Protein AF-A0A2R6S1W1-F1 (afdb_monomer)

Foldseek 3Di:
DVDVQVLFQVLVVQVVQQPDDDPDDQDDCLLVLQVVLLVVLVPDADPPPVLRVLSVVDDSVVLVVVSVVLVVLLVLLVDGRGRGPLDPDPVPDDDDGDGDDPVSSLSCVLNVLSVVLSCLSRVLSNCVPPPPDPDPSSVVNVVSVVVSVVSVVVSSVSSVVVSVVVVVD

Nearest PDB structures (foldseek):
  8bi5-assembly1_A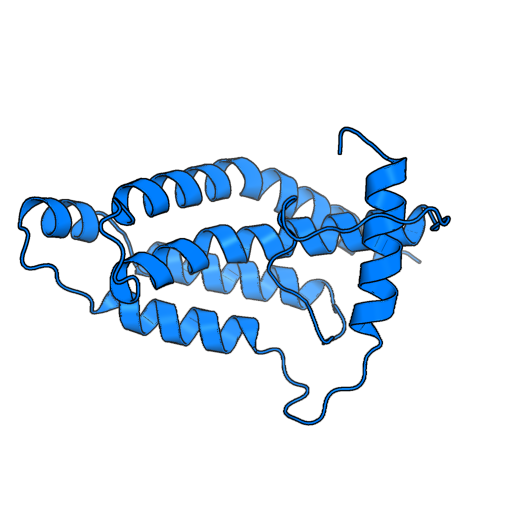  TM=8.064E-01  e=6.809E-06  Homo sapiens
  3f2r-assembly1_B  TM=7.967E-01  e=1.871E-05  Homo sapiens
  7nb2-assembly1_AAA  TM=7.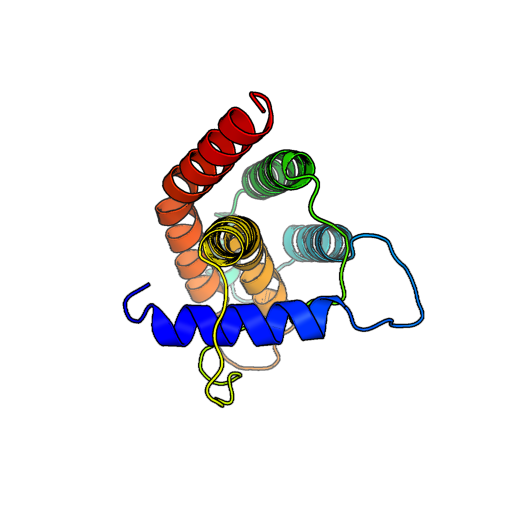828E-01  e=7.864E-05  Homo sapiens
  5eqe-assembly1_A  TM=7.713E-01  e=7.457E-05  Homo sapiens

Solvent-accessible surface area (backbone atoms only — not comparable to full-atom values): 10171 Å² total; per-residue (Å²): 128,100,48,67,70,60,53,31,29,54,50,49,55,48,54,58,47,38,67,51,88,71,91,74,83,78,65,75,56,66,67,58,51,46,51,54,41,48,57,56,45,75,70,62,82,55,94,48,66,69,61,33,57,59,54,69,70,58,57,58,68,58,54,48,52,52,52,51,55,50,51,54,57,55,59,72,65,68,68,79,76,56,53,71,87,94,63,88,48,80,90,72,65,84,90,73,95,64,92,61,60,71,68,61,51,52,52,51,51,48,52,51,55,49,54,46,44,54,48,32,62,42,53,32,51,44,44,62,73,71,56,90,64,96,63,69,35,65,63,49,29,52,56,30,46,52,50,33,62,72,44,43,64,61,40,52,52,51,46,52,56,51,55,58,59,64,73,75,111

Secondary structure (DSSP, 8-state):
---HHHHHHHHHHHHHHHT---SS--S--HHHHHHHHHHHHHT---SSHHHHHHHHTS-HHHHHHHHHHHHHHHHTTTPPP----S---GGG---------HHHHHHHHHHHHHHHHHHHHHHHHHHHHH--S-S-HHHHHHHHHHHHHHHHHHHHHHHHHHHHHHT--

Mean predicted aligned error: 8.53 Å

Sequence (169 aa):
MSKPKLAAEITKQLRRFHQVEIPGSKGPQLWKDILKFFQTASTLMFDDSEKQTKYETISFDEVYAEVVELKELTGRLNAPVVFAHNDLLSGNQMHNEEEVSDKDLVALYIETNTYMLASHLYWALIQAKMSLIDYEYLGYFFLRSDEYKKQKEKCFSLAQSYLSRSHTG

pLDDT: mean 82.57, std 10.93, range [38.69, 94.62]

Organism: Actinidia chinensis var. chinensis (NCBI:txid1590841)

Structure (mmCIF, N/CA/C/O backbone):
data_AF-A0A2R6S1W1-F1
#
_entry.id   AF-A0A2R6S1W1-F1
#
loop_
_atom_site.group_PDB
_atom_site.id
_atom_site.type_symbol
_atom_site.label_atom_id
_atom_site.label_alt_id
_atom_site.label_comp_id
_atom_site.label_asym_id
_atom_site.label_entity_id
_atom_site.label_seq_id
_atom_site.pdbx_PDB_ins_code
_atom_site.Cartn_x
_atom_site.Cartn_y
_atom_site.Cartn_z
_atom_site.occupancy
_atom_site.B_iso_or_equiv
_atom_site.auth_seq_id
_atom_site.auth_comp_id
_atom_site.auth_asym_id
_atom_site.auth_atom_id
_atom_site.pdbx_PDB_model_num
ATOM 1 N N . MET A 1 1 ? 14.592 9.975 -2.884 1.00 50.50 1 MET A N 1
ATOM 2 C CA . MET A 1 1 ? 15.575 8.975 -2.412 1.00 50.50 1 MET A CA 1
ATOM 3 C C . MET A 1 1 ? 16.885 9.691 -2.136 1.00 50.50 1 MET A C 1
ATOM 5 O O . MET A 1 1 ? 17.375 10.363 -3.029 1.00 50.50 1 MET A O 1
ATOM 9 N N . SER A 1 2 ? 17.419 9.622 -0.916 1.00 63.31 2 SER A N 1
ATOM 10 C CA . SER A 1 2 ? 18.614 10.385 -0.504 1.00 63.31 2 SER A CA 1
ATOM 11 C C . SER A 1 2 ? 19.943 9.791 -0.999 1.00 63.31 2 SER A C 1
ATOM 13 O O . SER A 1 2 ? 20.977 10.438 -0.866 1.00 63.31 2 SER A O 1
ATOM 15 N N . LYS A 1 3 ? 19.932 8.579 -1.581 1.00 75.44 3 LYS A N 1
ATOM 16 C CA . LYS A 1 3 ? 21.120 7.868 -2.090 1.00 75.44 3 LYS A CA 1
ATOM 17 C C . LYS A 1 3 ? 20.839 7.202 -3.454 1.00 75.44 3 LYS A C 1
ATOM 19 O O . LYS A 1 3 ? 20.412 6.050 -3.479 1.00 75.44 3 LYS A O 1
ATOM 24 N N . PRO A 1 4 ? 21.073 7.894 -4.585 1.00 77.38 4 PRO A N 1
ATOM 25 C CA . PRO A 1 4 ? 20.761 7.382 -5.926 1.00 77.38 4 PRO A CA 1
ATOM 26 C C . PRO A 1 4 ? 21.449 6.054 -6.277 1.00 77.38 4 PRO A C 1
ATOM 28 O O . PRO A 1 4 ? 20.806 5.166 -6.821 1.00 77.38 4 PRO A O 1
ATOM 31 N N . LYS A 1 5 ? 22.722 5.877 -5.892 1.00 77.12 5 LYS A N 1
ATOM 32 C CA . LYS A 1 5 ? 23.471 4.629 -6.133 1.00 77.12 5 LYS A CA 1
ATOM 33 C C . LYS A 1 5 ? 22.844 3.414 -5.443 1.00 77.12 5 LYS A C 1
ATOM 35 O O . LYS A 1 5 ? 22.706 2.364 -6.048 1.00 77.12 5 LYS A O 1
ATOM 40 N N . LEU A 1 6 ? 22.405 3.584 -4.196 1.00 77.56 6 LEU A N 1
ATOM 41 C CA . LEU A 1 6 ? 21.739 2.518 -3.449 1.00 77.56 6 LEU A CA 1
ATOM 42 C C . LEU A 1 6 ? 20.396 2.143 -4.094 1.00 77.56 6 LEU A C 1
ATOM 44 O O . LEU A 1 6 ? 20.057 0.970 -4.192 1.00 77.56 6 LEU A O 1
ATOM 48 N N . ALA A 1 7 ? 19.641 3.138 -4.565 1.00 79.31 7 ALA A N 1
ATOM 49 C CA . ALA A 1 7 ? 18.389 2.899 -5.275 1.00 79.31 7 ALA A CA 1
ATOM 50 C C . ALA A 1 7 ? 18.597 2.141 -6.596 1.00 79.31 7 ALA A C 1
ATOM 52 O O . ALA A 1 7 ? 17.794 1.266 -6.925 1.00 79.31 7 ALA A O 1
ATOM 53 N N . ALA A 1 8 ? 19.674 2.456 -7.326 1.00 80.12 8 ALA A N 1
ATOM 54 C CA . ALA A 1 8 ? 20.077 1.728 -8.525 1.00 80.12 8 ALA A CA 1
ATOM 55 C C . ALA A 1 8 ? 20.300 0.246 -8.220 1.00 80.12 8 ALA A C 1
ATOM 57 O O . ALA A 1 8 ? 19.674 -0.605 -8.847 1.00 80.12 8 ALA A O 1
ATOM 58 N N . GLU A 1 9 ? 21.078 -0.062 -7.187 1.00 79.06 9 GLU A N 1
ATOM 59 C CA . GLU A 1 9 ? 21.355 -1.450 -6.829 1.00 79.06 9 GLU A CA 1
ATOM 60 C C . GLU A 1 9 ? 20.092 -2.225 -6.427 1.00 79.06 9 GLU A C 1
ATOM 62 O O . GLU A 1 9 ? 19.826 -3.314 -6.940 1.00 79.06 9 GLU A O 1
ATOM 67 N N . ILE A 1 10 ? 19.255 -1.636 -5.564 1.00 81.56 10 ILE A N 1
ATOM 68 C CA . ILE A 1 10 ? 17.983 -2.245 -5.143 1.00 81.56 10 ILE A CA 1
ATOM 69 C C . ILE A 1 10 ? 17.109 -2.555 -6.364 1.00 81.56 10 ILE A C 1
ATOM 71 O O . ILE A 1 10 ? 16.546 -3.644 -6.474 1.00 81.56 10 ILE A O 1
ATOM 75 N N . THR A 1 11 ? 17.037 -1.619 -7.312 1.00 82.94 11 THR A N 1
ATOM 76 C CA . THR A 1 11 ? 16.283 -1.784 -8.562 1.00 82.94 11 THR A CA 1
ATOM 77 C C . THR A 1 11 ? 16.811 -2.958 -9.380 1.00 82.94 11 THR A C 1
ATOM 79 O O . THR A 1 11 ? 16.022 -3.726 -9.936 1.00 82.94 11 THR A O 1
ATOM 82 N N . LYS A 1 12 ? 18.136 -3.148 -9.424 1.00 81.44 12 LYS A N 1
ATOM 83 C CA . LYS A 1 12 ? 18.758 -4.260 -10.148 1.00 81.44 12 LYS A CA 1
ATOM 84 C C . LYS A 1 12 ? 18.364 -5.609 -9.570 1.00 81.44 12 LYS A C 1
ATOM 86 O O . LYS A 1 12 ? 17.941 -6.504 -10.307 1.00 81.44 12 LYS A O 1
ATOM 91 N N . GLN A 1 13 ? 18.508 -5.749 -8.256 1.00 84.12 13 GLN A N 1
ATOM 92 C CA . GLN A 1 13 ? 18.208 -7.001 -7.568 1.00 84.12 13 GLN A CA 1
ATOM 93 C C . GLN A 1 13 ? 16.716 -7.315 -7.643 1.00 84.12 13 GLN A C 1
ATOM 95 O O . GLN A 1 13 ? 16.347 -8.457 -7.909 1.00 84.12 13 GLN A O 1
ATOM 100 N N . LEU A 1 14 ? 15.854 -6.298 -7.539 1.00 86.88 14 LEU A N 1
ATOM 101 C CA . LEU A 1 14 ? 14.418 -6.475 -7.735 1.00 86.88 14 LEU A CA 1
ATOM 102 C C . LEU A 1 14 ? 14.068 -6.931 -9.141 1.00 86.88 14 LEU A C 1
ATOM 104 O O . LEU A 1 14 ? 13.274 -7.853 -9.292 1.00 86.88 14 LEU A O 1
ATOM 108 N N . ARG A 1 15 ? 14.701 -6.364 -10.173 1.00 85.69 15 ARG A N 1
ATOM 109 C CA . ARG A 1 15 ? 14.483 -6.815 -11.551 1.00 85.69 15 ARG A CA 1
ATOM 110 C C . ARG A 1 15 ? 14.831 -8.292 -11.726 1.00 85.69 15 ARG A C 1
ATOM 112 O O . ARG A 1 15 ? 14.066 -9.013 -12.359 1.00 85.69 15 ARG A O 1
ATOM 119 N N . ARG A 1 16 ? 15.953 -8.747 -11.158 1.00 85.69 16 ARG A N 1
ATOM 120 C CA . ARG A 1 16 ? 16.335 -10.171 -11.172 1.00 85.69 16 ARG A CA 1
ATOM 121 C C . ARG A 1 16 ? 15.323 -11.028 -10.413 1.00 85.69 16 ARG A C 1
ATOM 123 O O . ARG A 1 16 ? 14.911 -12.067 -10.913 1.00 85.69 16 ARG A O 1
ATOM 130 N N . PHE A 1 17 ? 14.890 -10.572 -9.241 1.00 88.44 17 PHE A N 1
ATOM 131 C CA . PHE A 1 17 ? 13.902 -11.270 -8.422 1.00 88.44 17 PHE A CA 1
ATOM 132 C C . PHE A 1 17 ? 12.550 -11.413 -9.141 1.00 88.44 17 PHE A C 1
ATOM 134 O O . PHE A 1 17 ? 11.977 -12.497 -9.176 1.00 88.44 17 PHE A O 1
ATOM 141 N N . HIS A 1 18 ? 12.086 -10.353 -9.804 1.00 89.88 18 HIS A N 1
ATOM 142 C CA . HIS A 1 18 ? 10.839 -10.335 -10.573 1.00 89.88 18 HIS A CA 1
ATOM 143 C C . HIS A 1 18 ? 10.843 -11.296 -11.775 1.00 89.88 18 HIS A C 1
ATOM 145 O O . HIS A 1 18 ? 9.776 -11.681 -12.250 1.00 89.88 18 HIS A O 1
ATOM 151 N N . GLN A 1 19 ? 12.022 -11.691 -12.268 1.00 88.38 19 GLN A N 1
ATOM 152 C CA . GLN A 1 19 ? 12.187 -12.646 -13.372 1.00 88.38 19 GLN A CA 1
ATOM 153 C C . GLN A 1 19 ? 12.179 -14.113 -12.916 1.00 88.38 19 GLN A C 1
ATOM 155 O O . GLN A 1 19 ? 12.215 -15.007 -13.760 1.00 88.38 19 GLN A O 1
ATOM 160 N N . VAL A 1 20 ? 12.143 -14.382 -11.607 1.00 90.12 20 VAL A N 1
ATOM 161 C CA . VAL A 1 20 ? 12.108 -15.751 -11.083 1.00 90.12 20 VAL A CA 1
ATOM 162 C C . VAL A 1 20 ? 10.772 -16.404 -11.425 1.00 90.12 20 VAL A C 1
ATOM 164 O O . VAL A 1 20 ? 9.701 -15.939 -11.029 1.00 90.12 20 VAL A O 1
ATOM 167 N N . GLU A 1 21 ? 10.830 -17.534 -12.127 1.00 86.19 21 GLU A N 1
ATOM 168 C CA . GLU A 1 21 ? 9.647 -18.343 -12.377 1.00 86.19 21 GLU A CA 1
ATOM 169 C C . GLU A 1 21 ? 9.301 -19.197 -11.160 1.00 86.19 21 GLU A C 1
ATOM 171 O O . GLU A 1 21 ? 10.017 -20.128 -10.797 1.00 86.19 21 GLU A O 1
ATOM 176 N N . ILE A 1 22 ? 8.154 -18.899 -10.555 1.00 83.25 22 ILE A N 1
ATOM 177 C CA . ILE A 1 22 ? 7.579 -19.717 -9.489 1.00 83.25 22 ILE A CA 1
ATOM 178 C C . ILE A 1 22 ? 6.381 -20.535 -9.999 1.00 83.25 22 ILE A C 1
ATOM 180 O O . ILE A 1 22 ? 5.574 -20.017 -10.791 1.00 83.25 22 ILE A O 1
ATOM 184 N N . PRO A 1 23 ? 6.234 -21.798 -9.558 1.00 84.94 23 PRO A N 1
ATOM 185 C CA . PRO A 1 23 ? 5.029 -22.580 -9.803 1.00 84.94 23 PRO A CA 1
ATOM 186 C C . PRO A 1 23 ? 3.850 -22.010 -8.999 1.00 84.94 23 PRO A C 1
ATOM 188 O O . PRO A 1 23 ? 4.016 -21.570 -7.864 1.00 84.94 23 PRO A O 1
ATOM 191 N N . GLY A 1 24 ? 2.647 -22.031 -9.579 1.00 79.81 24 GLY A N 1
ATOM 192 C CA . GLY A 1 24 ? 1.419 -21.570 -8.921 1.00 79.81 24 GLY A CA 1
ATOM 193 C C . GLY A 1 24 ? 0.617 -20.554 -9.736 1.00 79.81 24 GLY A C 1
ATOM 194 O O . GLY A 1 24 ? 0.822 -20.382 -10.938 1.00 79.81 24 GLY A O 1
ATOM 195 N N . SER A 1 25 ? -0.335 -19.895 -9.070 1.00 81.00 25 SER A N 1
ATOM 196 C CA . SER A 1 25 ? -1.210 -18.889 -9.686 1.00 81.00 25 SER A CA 1
ATOM 197 C C . SER A 1 25 ? -0.405 -17.700 -10.216 1.00 81.00 25 SER A C 1
ATOM 199 O O . SER A 1 25 ? 0.340 -17.074 -9.470 1.00 81.00 25 SER A O 1
ATOM 201 N N . LYS A 1 26 ? -0.636 -17.335 -11.482 1.00 82.38 26 LYS A N 1
ATOM 202 C CA . LYS A 1 26 ? -0.044 -16.152 -12.133 1.00 82.38 26 LYS A CA 1
ATOM 203 C C . LYS A 1 26 ? -0.917 -14.888 -12.032 1.00 82.38 26 LYS A C 1
ATOM 205 O O . LYS A 1 26 ? -0.615 -13.882 -12.659 1.00 82.38 26 LYS A O 1
ATOM 210 N N . GLY A 1 27 ? -2.019 -14.934 -11.279 1.00 85.88 27 GLY A N 1
ATOM 211 C CA . GLY A 1 27 ? -2.863 -13.760 -11.017 1.00 85.88 27 GLY A CA 1
ATOM 212 C C . GLY A 1 27 ? -2.352 -12.907 -9.845 1.00 85.88 27 GLY A C 1
ATOM 213 O O . GLY A 1 27 ? -1.718 -13.454 -8.940 1.00 85.88 27 GLY A O 1
ATOM 214 N N . PRO A 1 28 ? -2.664 -11.595 -9.802 1.00 88.19 28 PRO A N 1
ATOM 215 C CA . PRO A 1 28 ? -2.217 -10.709 -8.729 1.00 88.19 28 PRO A CA 1
ATOM 216 C C . PRO A 1 28 ? -2.888 -11.089 -7.402 1.00 88.19 28 PRO A C 1
ATOM 218 O O . PRO A 1 28 ? -4.104 -10.956 -7.240 1.00 88.19 28 PRO A O 1
ATOM 221 N N . GLN A 1 29 ? -2.090 -11.575 -6.451 1.00 90.50 29 GLN A N 1
ATOM 222 C CA . GLN A 1 29 ? -2.589 -12.062 -5.162 1.00 90.50 29 GLN A CA 1
ATOM 223 C C . GLN A 1 29 ? -2.895 -10.922 -4.175 1.00 90.50 29 GLN A C 1
ATOM 225 O O . GLN A 1 29 ? -3.837 -11.035 -3.395 1.00 90.50 29 GLN A O 1
ATOM 230 N N . LEU A 1 30 ? -2.188 -9.791 -4.293 1.00 90.94 30 LEU A N 1
ATOM 231 C CA . LEU A 1 30 ? -2.310 -8.624 -3.411 1.00 90.94 30 LEU A CA 1
ATOM 232 C C . LEU A 1 30 ? -3.767 -8.217 -3.146 1.00 90.94 30 LEU A C 1
ATOM 234 O O . LEU A 1 30 ? -4.189 -8.134 -2.000 1.00 90.94 30 LEU A O 1
ATOM 238 N N . TRP A 1 31 ? -4.568 -8.009 -4.194 1.00 92.50 31 TRP A N 1
ATOM 239 C CA . TRP A 1 31 ? -5.949 -7.536 -4.034 1.00 92.50 31 TRP A CA 1
ATOM 240 C C . TRP A 1 31 ? -6.876 -8.575 -3.407 1.00 92.50 31 TRP A C 1
ATOM 242 O O . TRP A 1 31 ? -7.819 -8.206 -2.713 1.00 92.50 31 TRP A O 1
ATOM 252 N N . LYS A 1 32 ? -6.620 -9.869 -3.632 1.00 91.25 32 LYS A N 1
ATOM 253 C CA . LYS A 1 32 ? -7.382 -10.941 -2.977 1.00 91.25 32 LYS A CA 1
ATOM 254 C C . LYS A 1 32 ? -7.109 -10.935 -1.477 1.00 91.25 32 LYS A C 1
ATOM 256 O O . LYS A 1 32 ? -8.045 -11.038 -0.689 1.00 91.25 32 LYS A O 1
ATOM 261 N N . ASP A 1 33 ? -5.844 -10.769 -1.106 1.00 90.00 33 ASP A N 1
ATOM 262 C CA . ASP A 1 33 ? -5.421 -10.725 0.289 1.00 90.00 33 ASP A CA 1
ATOM 263 C C . ASP A 1 33 ? -5.972 -9.475 0.980 1.00 90.00 33 ASP A C 1
ATOM 265 O O . ASP A 1 33 ? -6.621 -9.600 2.016 1.00 90.00 33 ASP A O 1
ATOM 269 N N . ILE A 1 34 ? -5.831 -8.291 0.370 1.00 90.62 34 ILE A N 1
ATOM 270 C CA . ILE A 1 34 ? -6.396 -7.034 0.894 1.00 90.62 34 ILE A CA 1
ATOM 271 C C . ILE A 1 34 ? -7.896 -7.177 1.162 1.00 90.62 34 ILE A C 1
ATOM 273 O O . ILE A 1 34 ? -8.345 -6.848 2.255 1.00 90.62 34 ILE A O 1
ATOM 277 N N . LEU A 1 35 ? -8.674 -7.704 0.210 1.00 91.25 35 LEU A N 1
ATOM 278 C CA . LEU A 1 35 ? -10.122 -7.867 0.383 1.00 91.25 35 LEU A CA 1
ATOM 279 C C . LEU A 1 35 ? -10.469 -8.874 1.485 1.00 91.25 35 LEU A C 1
ATOM 281 O O . LEU A 1 35 ? -11.369 -8.624 2.286 1.00 91.25 35 LEU A O 1
ATOM 285 N N . LYS A 1 36 ? -9.731 -9.987 1.56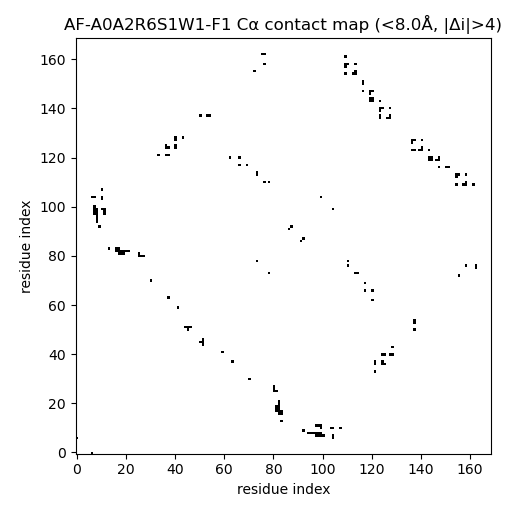7 1.00 90.06 36 LYS A N 1
ATOM 286 C CA . LYS A 1 36 ? -9.895 -10.974 2.642 1.00 90.06 36 LYS A CA 1
ATOM 287 C C . LYS A 1 36 ? -9.648 -10.346 4.016 1.00 90.06 36 LYS A C 1
ATOM 289 O O . LYS A 1 36 ? -10.398 -10.613 4.957 1.00 90.06 36 LYS A O 1
ATOM 294 N N . PHE A 1 37 ? -8.613 -9.515 4.135 1.00 86.88 37 PHE A N 1
ATOM 295 C CA . PHE A 1 37 ? -8.278 -8.827 5.379 1.00 86.88 37 PHE A CA 1
ATOM 296 C C . PHE A 1 37 ? -9.250 -7.703 5.711 1.00 86.88 37 PHE A C 1
ATOM 298 O O . PHE A 1 37 ? -9.641 -7.581 6.866 1.00 86.88 37 PHE A O 1
ATOM 305 N N . PHE A 1 38 ? -9.700 -6.949 4.712 1.00 90.00 38 PHE A N 1
ATOM 306 C CA . PHE A 1 38 ? -10.733 -5.934 4.875 1.00 90.00 38 PHE A CA 1
ATOM 307 C C . PHE A 1 38 ? -12.016 -6.534 5.460 1.00 90.00 38 PHE A C 1
ATOM 309 O O . PHE A 1 38 ? -12.475 -6.077 6.501 1.00 90.00 38 PHE A O 1
ATOM 316 N N . GLN A 1 39 ? -12.543 -7.609 4.858 1.00 89.25 39 GLN A N 1
ATOM 317 C CA . GLN A 1 39 ? -13.741 -8.300 5.361 1.00 89.25 39 GLN A CA 1
ATOM 318 C C . GLN A 1 39 ? -13.554 -8.728 6.814 1.00 89.25 39 GLN A C 1
ATOM 320 O O . GLN A 1 39 ? -14.383 -8.484 7.681 1.00 89.25 39 GLN A O 1
ATOM 325 N N . THR A 1 40 ? -12.396 -9.318 7.075 1.00 8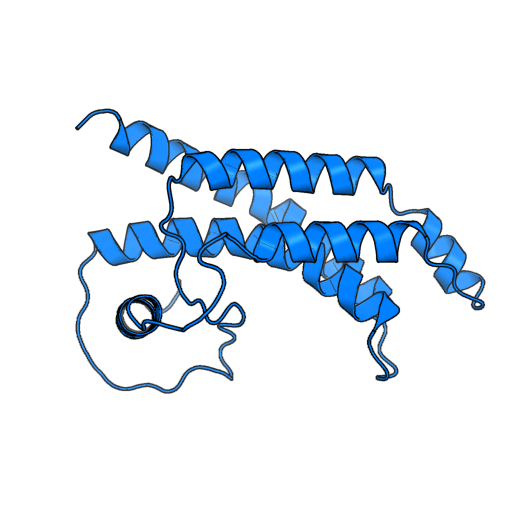7.75 40 THR A N 1
ATOM 326 C CA . THR A 1 40 ? -11.981 -9.781 8.389 1.00 87.75 40 THR A CA 1
ATOM 327 C C . THR A 1 40 ? -11.905 -8.659 9.436 1.00 87.75 40 THR A C 1
ATOM 329 O O . THR A 1 40 ? -12.257 -8.907 10.591 1.00 87.75 40 THR A O 1
ATOM 332 N N . ALA A 1 41 ? -11.422 -7.477 9.056 1.00 87.75 41 ALA A N 1
ATOM 333 C CA . ALA A 1 41 ? -11.306 -6.307 9.919 1.00 87.75 41 ALA A CA 1
ATOM 334 C C . ALA A 1 41 ? -12.674 -5.643 10.146 1.00 87.75 41 ALA A C 1
ATOM 336 O O . ALA A 1 41 ? -13.028 -5.347 11.279 1.00 87.75 41 ALA A O 1
ATOM 337 N N . SER A 1 42 ? -13.495 -5.517 9.100 1.00 89.38 42 SER A N 1
ATOM 338 C CA . SER A 1 42 ? -14.821 -4.883 9.179 1.00 89.38 42 SER A CA 1
ATOM 339 C C . SER A 1 42 ? -15.795 -5.567 10.145 1.00 89.38 42 SER A C 1
ATOM 341 O O . SER A 1 42 ? -16.765 -4.959 10.579 1.00 89.38 42 SER A O 1
ATOM 343 N N . THR A 1 43 ? -15.538 -6.828 10.498 1.00 89.00 43 THR A N 1
ATOM 344 C CA . THR A 1 43 ? -16.354 -7.609 11.438 1.00 89.00 43 THR A CA 1
ATOM 345 C C . THR A 1 43 ? -15.671 -7.826 12.791 1.00 89.00 43 THR A C 1
ATOM 347 O O . THR A 1 43 ? -16.097 -8.695 13.552 1.00 89.00 43 THR A O 1
ATOM 350 N N . LEU A 1 44 ? -14.545 -7.159 13.059 1.00 89.38 44 LEU A N 1
ATOM 351 C CA . LEU A 1 44 ? -13.770 -7.365 14.280 1.00 89.38 44 LEU A CA 1
ATOM 352 C C . LEU A 1 44 ? -14.409 -6.619 15.456 1.00 89.38 44 LEU A C 1
ATOM 354 O O . LEU A 1 44 ? -14.820 -5.471 15.317 1.00 89.38 44 LEU A O 1
ATOM 358 N N . MET A 1 45 ? -14.453 -7.276 16.615 1.00 87.38 45 MET A N 1
ATOM 359 C CA . MET A 1 45 ? -14.861 -6.671 17.881 1.00 87.38 45 MET A CA 1
ATOM 360 C C . MET A 1 45 ? -13.777 -6.905 18.929 1.00 87.38 45 MET A C 1
ATOM 362 O O . MET A 1 45 ? -13.150 -7.967 18.948 1.00 87.38 45 MET A O 1
ATOM 366 N N . PHE A 1 46 ? -13.573 -5.918 19.793 1.00 85.12 46 PHE A N 1
ATOM 367 C CA . PHE A 1 46 ? -12.634 -5.954 20.904 1.00 85.12 46 PHE A CA 1
ATOM 368 C C . PHE A 1 46 ? -13.394 -5.975 22.234 1.00 85.12 46 PHE A C 1
ATOM 370 O O . PHE A 1 46 ? -14.324 -5.200 22.433 1.00 85.12 46 PHE A O 1
ATOM 377 N N . ASP A 1 47 ? -12.954 -6.823 23.167 1.00 86.31 47 ASP A N 1
ATOM 378 C CA . ASP A 1 47 ? -13.503 -6.866 24.534 1.00 86.31 47 ASP A CA 1
ATOM 379 C C . ASP A 1 47 ? -13.117 -5.618 25.352 1.00 86.31 47 ASP A C 1
ATOM 381 O O . ASP A 1 47 ? -13.789 -5.232 26.308 1.00 86.31 47 ASP A O 1
ATOM 385 N N . ASP A 1 48 ? -12.014 -4.975 24.968 1.00 88.75 48 ASP A N 1
ATOM 386 C CA . ASP A 1 48 ? -11.544 -3.720 25.540 1.00 88.75 48 ASP A CA 1
ATOM 387 C C . ASP A 1 48 ? -12.403 -2.559 25.020 1.00 88.75 48 ASP A C 1
ATOM 389 O O . ASP A 1 48 ? -12.338 -2.195 23.844 1.00 88.75 48 ASP A O 1
ATOM 393 N N . SER A 1 49 ? -13.195 -1.966 25.916 1.00 88.31 49 SER A N 1
ATOM 394 C CA . SER A 1 49 ? -14.130 -0.885 25.588 1.00 88.31 49 SER A CA 1
ATOM 395 C C . SER A 1 49 ? -13.448 0.354 25.000 1.00 88.31 49 SER A C 1
ATOM 397 O O . SER A 1 49 ? -14.057 1.040 24.176 1.00 88.31 49 SER A O 1
ATOM 399 N N . GLU A 1 50 ? -12.214 0.670 25.404 1.00 86.25 50 GLU A N 1
ATOM 400 C CA . GLU A 1 50 ? -11.491 1.831 24.880 1.00 86.25 50 GLU A CA 1
ATOM 401 C C . GLU A 1 50 ? -11.005 1.552 23.453 1.00 86.25 50 GLU A C 1
ATOM 403 O O . GLU A 1 50 ? -11.181 2.384 22.556 1.00 86.25 50 GLU A O 1
ATOM 408 N N . LYS A 1 51 ? -10.449 0.357 23.214 1.00 82.62 51 LYS A N 1
ATOM 409 C CA . LYS A 1 51 ? -10.049 -0.086 21.869 1.00 82.62 51 LYS A CA 1
ATOM 410 C C . LYS A 1 51 ? -11.251 -0.197 20.939 1.00 82.62 51 LYS A C 1
ATOM 412 O O . LYS A 1 51 ? -11.156 0.266 19.807 1.00 82.62 51 LYS A O 1
ATOM 417 N N . GLN A 1 52 ? -12.369 -0.742 21.415 1.00 89.06 52 GLN A N 1
ATOM 418 C CA . GLN A 1 52 ? -13.603 -0.863 20.641 1.00 89.06 52 GLN A CA 1
ATOM 419 C C . GLN A 1 52 ? -14.133 0.513 20.226 1.00 89.06 52 GLN A C 1
ATOM 421 O O . GLN A 1 52 ? -14.362 0.742 19.042 1.00 89.06 52 GLN A O 1
ATOM 426 N N . THR A 1 53 ? -14.207 1.465 21.164 1.00 89.19 53 THR A N 1
ATOM 427 C CA . THR A 1 53 ? -14.645 2.842 20.868 1.00 89.19 53 THR A CA 1
ATOM 428 C C . THR A 1 53 ? -13.755 3.495 19.810 1.00 89.19 53 THR A C 1
ATOM 430 O O . THR A 1 53 ? -14.250 4.133 18.886 1.00 89.19 53 THR A O 1
ATOM 433 N N . LYS A 1 54 ? -12.428 3.320 19.904 1.00 87.12 54 LYS A N 1
ATOM 434 C CA . LYS A 1 54 ? -11.489 3.823 18.888 1.00 87.12 54 LYS A CA 1
ATOM 435 C C . LYS A 1 54 ? -11.675 3.117 17.542 1.00 87.12 54 LYS A C 1
ATOM 437 O O . LYS A 1 54 ? -11.593 3.773 16.508 1.00 87.12 54 LYS A O 1
ATOM 442 N N . TYR A 1 55 ? -11.930 1.812 17.535 1.00 88.44 55 TYR A N 1
ATOM 443 C CA . TYR A 1 55 ? -12.127 1.036 16.311 1.00 88.44 55 TYR A CA 1
ATOM 444 C C . TYR A 1 55 ? -13.398 1.441 15.559 1.00 88.44 55 TYR A C 1
ATOM 446 O O . TYR A 1 55 ? -13.378 1.561 14.339 1.00 88.44 55 TYR A O 1
ATOM 454 N N . GLU A 1 56 ? -14.472 1.748 16.287 1.00 89.19 56 GLU A N 1
ATOM 455 C CA . GLU A 1 56 ? -15.747 2.224 15.733 1.00 89.19 56 GLU A CA 1
ATOM 456 C C . GLU A 1 56 ? -15.648 3.601 15.062 1.00 89.19 56 GLU A C 1
ATOM 458 O O . GLU A 1 56 ? -16.515 3.963 14.270 1.00 89.19 56 GLU A O 1
ATOM 463 N N . THR A 1 57 ? -14.576 4.362 15.315 1.00 90.75 57 THR A N 1
ATOM 464 C CA . THR A 1 57 ? -14.313 5.614 14.581 1.00 90.75 57 THR A CA 1
ATOM 465 C C . THR A 1 57 ? -13.850 5.382 13.140 1.00 90.75 57 THR A C 1
ATOM 467 O O . THR A 1 57 ? -13.817 6.324 12.347 1.00 90.75 57 THR A O 1
ATOM 470 N N . ILE A 1 58 ? -13.474 4.149 12.784 1.00 89.38 58 ILE A N 1
ATOM 471 C CA . ILE A 1 58 ? -13.000 3.806 11.445 1.00 89.38 58 ILE A CA 1
ATOM 472 C C . ILE A 1 58 ? -14.202 3.621 10.515 1.00 89.38 58 ILE A C 1
ATOM 474 O O . ILE A 1 58 ? -14.994 2.692 10.664 1.00 89.38 58 ILE A O 1
ATOM 478 N N . SER A 1 59 ? -14.294 4.466 9.489 1.00 92.81 59 SER A N 1
ATOM 479 C CA . SER A 1 59 ? -15.256 4.287 8.401 1.00 92.81 59 SER A CA 1
ATOM 480 C C . SER A 1 59 ? -14.764 3.209 7.430 1.00 92.81 59 SER A C 1
ATOM 482 O O . SER A 1 59 ? -13.936 3.461 6.552 1.00 92.81 59 SER A O 1
ATOM 484 N N . PHE A 1 60 ? -15.260 1.979 7.583 1.00 91.06 60 PHE A N 1
ATOM 485 C CA . PHE A 1 60 ? -14.917 0.879 6.674 1.00 91.06 60 PHE A CA 1
ATOM 486 C C . PHE A 1 60 ? -15.402 1.119 5.240 1.00 91.06 60 PHE A C 1
ATOM 488 O O . PHE A 1 60 ? -14.744 0.664 4.306 1.00 91.06 60 PHE A O 1
ATOM 495 N N . ASP A 1 61 ? -16.482 1.878 5.052 1.00 93.25 61 ASP A N 1
ATOM 496 C CA . ASP A 1 61 ? -16.955 2.278 3.724 1.00 93.25 61 ASP A CA 1
ATOM 497 C C . ASP A 1 61 ? -15.942 3.198 3.023 1.00 93.25 61 ASP A C 1
ATOM 499 O O . ASP A 1 61 ? -15.626 2.991 1.849 1.00 93.25 61 ASP A O 1
ATOM 503 N N . GLU A 1 62 ? -15.359 4.160 3.749 1.00 92.38 62 GLU A N 1
ATOM 504 C CA . GLU A 1 62 ? -14.288 5.017 3.220 1.00 92.38 62 GLU A CA 1
ATOM 505 C C . GLU A 1 62 ? -13.030 4.205 2.901 1.00 92.38 62 GLU A C 1
ATOM 507 O O . GLU A 1 62 ? -12.467 4.335 1.815 1.00 92.38 62 GLU A O 1
ATOM 512 N N . VAL A 1 63 ? -12.610 3.313 3.805 1.00 90.62 63 VAL A N 1
ATOM 513 C CA . VAL A 1 63 ? -11.449 2.435 3.570 1.00 90.62 63 VAL A CA 1
ATOM 514 C C . VAL A 1 63 ? -11.667 1.558 2.334 1.00 90.62 63 VAL A C 1
ATOM 516 O O . VAL A 1 63 ? -10.743 1.366 1.542 1.00 90.62 63 VAL A O 1
ATOM 519 N N . TYR A 1 64 ? -12.879 1.037 2.136 1.00 93.38 64 TYR A N 1
ATOM 520 C CA . TYR A 1 64 ? -13.208 0.246 0.955 1.00 93.38 64 TYR A CA 1
ATOM 521 C C . TYR A 1 64 ? -13.140 1.076 -0.329 1.00 93.38 64 TYR A C 1
ATOM 523 O O . TYR A 1 64 ? -12.550 0.624 -1.313 1.00 93.38 64 TYR A O 1
ATOM 531 N N . ALA A 1 65 ? -13.691 2.293 -0.318 1.00 94.44 65 ALA A N 1
ATOM 532 C CA . ALA A 1 65 ? -13.623 3.207 -1.455 1.00 94.44 65 ALA A CA 1
ATOM 533 C C . ALA A 1 65 ? -12.167 3.520 -1.845 1.00 94.44 65 ALA A C 1
ATOM 535 O O . ALA A 1 65 ? -11.814 3.444 -3.022 1.00 94.44 65 ALA A O 1
ATOM 536 N N . GLU A 1 66 ? -11.300 3.764 -0.858 1.00 93.50 66 GLU A N 1
ATOM 537 C CA . GLU A 1 66 ? -9.861 3.984 -1.059 1.00 93.50 66 GLU A CA 1
ATOM 538 C C . GLU A 1 66 ? -9.161 2.754 -1.665 1.00 93.50 66 GLU A C 1
ATOM 540 O O . GLU A 1 66 ? -8.347 2.878 -2.583 1.00 93.50 66 GLU A O 1
ATOM 545 N N . VAL A 1 67 ? -9.502 1.542 -1.207 1.00 92.94 67 VAL A N 1
ATOM 546 C CA . VAL A 1 67 ? -8.972 0.291 -1.780 1.00 92.94 67 VAL A CA 1
ATOM 547 C C . VAL A 1 67 ? -9.398 0.118 -3.240 1.00 92.94 67 VAL A C 1
ATOM 549 O O . VAL A 1 67 ? -8.581 -0.303 -4.066 1.00 92.94 67 VAL A O 1
ATOM 552 N N . VAL A 1 68 ? -10.654 0.429 -3.573 1.00 94.62 68 VAL A N 1
ATOM 553 C CA . VAL A 1 68 ? -11.172 0.353 -4.948 1.00 94.62 68 VAL A CA 1
ATOM 554 C C . VAL A 1 68 ? -10.459 1.358 -5.848 1.00 94.62 68 VAL A C 1
ATOM 556 O O . VAL A 1 68 ? -9.925 0.959 -6.883 1.00 94.62 68 VAL A O 1
ATOM 559 N N . GLU A 1 69 ? -10.366 2.621 -5.428 1.00 94.12 69 GLU A N 1
ATOM 560 C CA . GLU A 1 69 ? -9.680 3.674 -6.185 1.00 94.12 69 GLU A CA 1
ATOM 561 C C . GLU A 1 69 ? -8.211 3.303 -6.446 1.00 94.12 69 GLU A C 1
ATOM 563 O O . GLU A 1 69 ? -7.712 3.410 -7.571 1.00 94.12 69 GLU A O 1
ATOM 568 N N . LEU A 1 70 ? -7.515 2.788 -5.427 1.00 93.19 70 LEU A N 1
ATOM 569 C CA . LEU A 1 70 ? -6.120 2.378 -5.563 1.00 93.19 70 LEU A CA 1
ATOM 570 C C . LEU A 1 70 ? -5.957 1.175 -6.503 1.00 93.19 70 LEU A C 1
ATOM 572 O O . LEU A 1 70 ? -5.008 1.121 -7.294 1.00 93.19 70 LEU A O 1
ATOM 576 N N . LYS A 1 71 ? -6.885 0.215 -6.456 1.00 93.88 71 LYS A N 1
ATOM 577 C CA . LYS A 1 71 ? -6.900 -0.931 -7.373 1.00 93.88 71 LYS A CA 1
ATOM 578 C C . LYS A 1 71 ? -7.112 -0.490 -8.821 1.00 93.88 71 LYS A C 1
ATOM 580 O O . LYS A 1 71 ? -6.442 -1.002 -9.716 1.00 93.88 71 LYS A O 1
ATOM 585 N N . GLU A 1 72 ? -8.008 0.460 -9.059 1.00 93.38 72 GLU A N 1
ATOM 586 C CA . GLU A 1 72 ? -8.249 1.014 -10.394 1.00 93.38 72 GLU A CA 1
ATOM 587 C C . GLU A 1 72 ? -7.036 1.791 -10.912 1.00 93.38 72 GLU A C 1
ATOM 589 O O . GLU A 1 72 ? -6.591 1.565 -12.040 1.00 93.38 72 GLU A O 1
ATOM 594 N N . LEU A 1 73 ? -6.445 2.658 -10.081 1.00 91.50 73 LEU A N 1
ATOM 595 C CA . LEU A 1 73 ? -5.255 3.424 -10.450 1.00 91.50 73 LEU A CA 1
ATOM 596 C C . LEU A 1 73 ? -4.077 2.508 -10.797 1.00 91.50 73 LEU A C 1
ATOM 598 O O . LEU A 1 73 ? -3.440 2.685 -11.834 1.00 91.50 73 LEU A O 1
ATOM 602 N N . THR A 1 74 ? -3.796 1.520 -9.948 1.00 90.69 74 THR A N 1
ATOM 603 C CA . THR A 1 74 ? -2.696 0.570 -10.176 1.00 90.69 74 THR A CA 1
ATOM 604 C C . THR A 1 74 ? -2.958 -0.337 -11.376 1.00 90.69 74 THR A C 1
ATOM 606 O O . THR A 1 74 ? -2.025 -0.641 -12.114 1.00 90.69 74 THR A O 1
ATOM 609 N N . GLY A 1 75 ? -4.215 -0.707 -11.646 1.00 90.12 75 GLY A N 1
ATOM 610 C CA . GLY A 1 75 ? -4.589 -1.458 -12.847 1.00 90.12 75 GLY A CA 1
ATOM 611 C C . GLY A 1 75 ? -4.219 -0.736 -14.147 1.00 90.12 75 GLY A C 1
ATOM 612 O O . GLY A 1 75 ? -3.824 -1.378 -15.116 1.00 90.12 75 GLY A O 1
ATOM 613 N N . ARG A 1 76 ? -4.251 0.603 -14.152 1.00 90.38 76 ARG A N 1
ATOM 614 C CA . ARG A 1 76 ? -3.869 1.423 -15.316 1.00 90.38 76 ARG A CA 1
ATOM 615 C C . ARG A 1 76 ? -2.367 1.437 -15.591 1.00 90.38 76 ARG A C 1
ATOM 617 O O . ARG A 1 76 ? -1.976 1.780 -16.702 1.00 90.38 76 ARG A O 1
ATOM 624 N N . LEU A 1 77 ? -1.531 1.071 -14.613 1.00 88.75 77 LEU A N 1
ATOM 625 C CA . LEU A 1 77 ? -0.079 0.967 -14.797 1.00 88.75 77 LEU A CA 1
ATOM 626 C C . LEU A 1 77 ? 0.310 -0.178 -15.738 1.00 88.75 77 LEU A C 1
ATOM 628 O O . LEU A 1 77 ? 1.438 -0.178 -16.224 1.00 88.75 77 LEU A O 1
ATOM 632 N N . ASN A 1 78 ? -0.600 -1.127 -16.010 1.00 84.88 78 ASN A N 1
ATOM 633 C CA . ASN A 1 78 ? -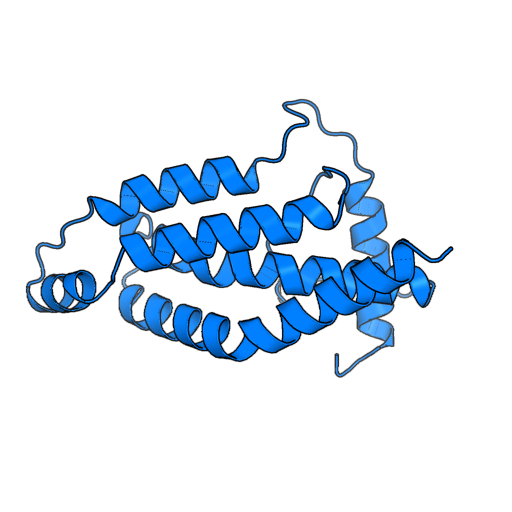0.322 -2.333 -16.796 1.00 84.88 78 ASN A CA 1
ATOM 634 C C . ASN A 1 78 ? 0.948 -3.059 -16.314 1.00 84.88 78 ASN A C 1
ATOM 636 O O . ASN A 1 78 ? 1.706 -3.615 -17.111 1.00 84.88 78 ASN A O 1
ATOM 640 N N . ALA A 1 79 ? 1.191 -3.021 -15.000 1.00 87.81 79 ALA A N 1
ATOM 641 C CA . ALA A 1 79 ? 2.355 -3.637 -14.390 1.00 87.81 79 ALA A CA 1
ATOM 642 C C . ALA A 1 79 ? 2.289 -5.166 -14.569 1.00 87.81 79 ALA A C 1
ATOM 644 O O . ALA A 1 79 ? 1.229 -5.765 -14.339 1.00 87.81 79 ALA A O 1
ATOM 645 N N . PRO A 1 80 ? 3.387 -5.818 -14.989 1.00 89.38 80 PRO A N 1
ATOM 646 C CA . PRO A 1 80 ? 3.414 -7.266 -15.113 1.00 89.38 80 PRO A CA 1
ATOM 647 C C . PRO A 1 80 ? 3.231 -7.911 -13.737 1.00 89.38 80 PRO A C 1
ATOM 649 O O . PRO A 1 80 ? 3.796 -7.466 -12.740 1.00 89.38 80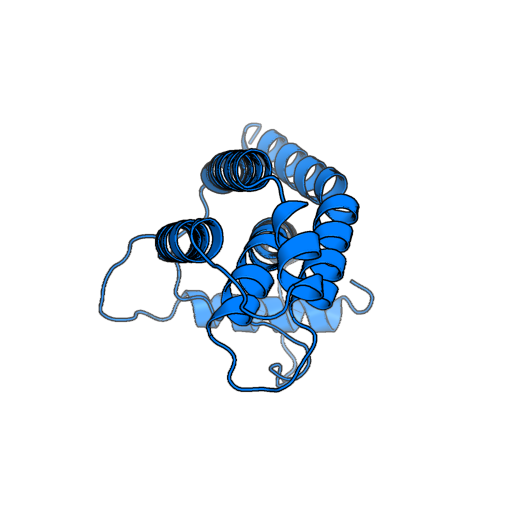 PRO A O 1
ATOM 652 N N . VAL A 1 81 ? 2.475 -9.008 -13.679 1.00 90.44 81 VAL A N 1
ATOM 653 C CA . VAL A 1 81 ? 2.408 -9.811 -12.455 1.00 90.44 81 VAL A CA 1
ATOM 654 C C . VAL A 1 81 ? 3.711 -10.592 -12.325 1.00 90.44 81 VAL A C 1
ATOM 656 O O . VAL A 1 81 ? 4.019 -11.442 -13.159 1.00 90.44 81 VAL A O 1
ATOM 659 N N . VAL A 1 82 ? 4.465 -10.298 -11.271 1.00 90.62 82 VAL A N 1
ATOM 660 C CA . VAL A 1 82 ? 5.790 -10.870 -11.002 1.00 90.62 82 VAL A CA 1
ATOM 661 C C . VAL A 1 82 ? 5.839 -11.492 -9.612 1.00 90.62 82 VAL A C 1
ATOM 663 O O . VAL A 1 82 ? 5.000 -11.204 -8.754 1.00 90.62 82 VAL A O 1
ATOM 666 N N . PHE A 1 83 ? 6.838 -12.340 -9.369 1.00 88.94 83 PHE A N 1
ATOM 667 C CA . PHE A 1 83 ? 7.161 -12.737 -8.004 1.00 88.94 83 PHE A CA 1
ATOM 668 C C . PHE A 1 83 ? 7.813 -11.551 -7.287 1.00 88.94 83 PHE A C 1
ATOM 670 O O . PHE A 1 83 ? 8.909 -11.135 -7.649 1.00 88.94 83 PHE A O 1
ATOM 677 N N . ALA A 1 84 ? 7.115 -10.977 -6.307 1.00 88.25 84 ALA A N 1
ATOM 678 C CA . ALA A 1 84 ? 7.535 -9.771 -5.597 1.00 88.25 84 ALA A CA 1
ATOM 679 C C . ALA A 1 84 ? 7.826 -10.064 -4.119 1.00 88.25 84 ALA A C 1
ATOM 681 O O . ALA A 1 84 ? 7.158 -10.890 -3.498 1.00 88.25 84 ALA A O 1
ATOM 682 N N . HIS A 1 85 ? 8.809 -9.363 -3.545 1.00 87.06 85 HIS A N 1
ATOM 683 C CA . HIS A 1 85 ? 9.177 -9.518 -2.131 1.00 87.06 85 HIS A CA 1
ATOM 684 C C . HIS A 1 85 ? 8.110 -8.941 -1.185 1.00 87.06 85 HIS A C 1
ATOM 686 O O . HIS A 1 85 ? 7.920 -9.446 -0.085 1.00 87.06 85 HIS A O 1
ATOM 692 N N . ASN A 1 86 ? 7.426 -7.867 -1.601 1.00 84.75 86 ASN A N 1
ATOM 693 C CA . ASN A 1 86 ? 6.369 -7.154 -0.860 1.00 84.75 86 ASN A CA 1
ATOM 694 C C . ASN A 1 86 ? 6.772 -6.528 0.495 1.00 84.75 86 ASN A C 1
ATOM 696 O O . ASN A 1 86 ? 5.933 -5.913 1.145 1.00 84.75 86 ASN A O 1
ATOM 700 N N . ASP A 1 87 ? 8.042 -6.633 0.899 1.00 83.56 87 ASP A N 1
ATOM 701 C CA . ASP A 1 87 ? 8.546 -6.141 2.195 1.00 83.56 87 ASP A CA 1
ATOM 702 C C . ASP A 1 87 ? 10.018 -5.677 2.130 1.00 83.56 87 ASP A C 1
ATOM 704 O O . ASP A 1 87 ? 10.917 -6.234 2.757 1.00 83.56 87 ASP A O 1
ATOM 708 N N . LEU A 1 88 ? 10.297 -4.664 1.307 1.00 80.31 88 LEU A N 1
ATOM 709 C CA . LEU A 1 88 ? 11.653 -4.140 1.058 1.00 80.31 88 LEU A CA 1
ATOM 710 C C . LEU A 1 88 ? 12.118 -3.120 2.107 1.00 80.31 88 LEU A C 1
ATOM 712 O O . LEU A 1 88 ? 12.616 -2.041 1.776 1.00 80.31 88 LEU A O 1
ATOM 716 N N . LEU A 1 89 ? 11.965 -3.457 3.384 1.00 76.81 89 LEU A N 1
ATOM 717 C CA . LEU A 1 89 ? 12.489 -2.652 4.486 1.00 76.81 89 LEU A CA 1
ATOM 718 C C . LEU A 1 89 ? 14.025 -2.651 4.475 1.00 76.81 89 LEU A C 1
ATOM 720 O O . LEU A 1 89 ? 14.656 -3.590 3.992 1.00 76.81 89 LEU A O 1
ATOM 724 N N . SER A 1 90 ? 14.648 -1.609 5.033 1.00 72.56 90 SER A N 1
ATOM 725 C CA . SER A 1 90 ? 16.115 -1.467 5.047 1.00 72.56 90 SER A CA 1
ATOM 726 C C . SER A 1 90 ? 16.835 -2.637 5.727 1.00 72.56 90 SER A C 1
ATOM 728 O O . SER A 1 90 ? 17.949 -2.966 5.337 1.00 72.56 90 SER A O 1
ATOM 730 N N . GLY A 1 91 ? 16.193 -3.291 6.701 1.00 70.81 91 GLY A N 1
ATOM 731 C CA . GLY A 1 91 ? 16.711 -4.496 7.359 1.00 70.81 91 GLY A CA 1
ATOM 732 C C . GLY A 1 91 ? 16.713 -5.756 6.482 1.00 70.81 91 GLY A C 1
ATOM 733 O O . GLY A 1 91 ? 17.400 -6.713 6.818 1.00 70.81 91 GLY A O 1
ATOM 734 N N . ASN A 1 92 ? 15.999 -5.743 5.352 1.00 77.12 92 ASN A N 1
ATOM 735 C CA . ASN A 1 92 ? 15.869 -6.872 4.425 1.00 77.12 92 ASN A CA 1
ATOM 736 C C . ASN A 1 92 ? 16.758 -6.717 3.172 1.00 77.12 92 ASN A C 1
ATOM 738 O O . ASN A 1 92 ? 16.605 -7.461 2.206 1.00 77.12 92 ASN A O 1
ATOM 742 N N . GLN A 1 93 ? 17.671 -5.739 3.147 1.00 63.94 93 GLN A N 1
ATOM 743 C CA . GLN A 1 93 ? 18.531 -5.449 1.995 1.00 63.94 93 GLN A CA 1
ATOM 744 C C . GLN A 1 93 ? 19.986 -5.840 2.285 1.00 63.94 93 GLN A C 1
ATOM 746 O O . GLN A 1 93 ? 20.580 -5.373 3.254 1.00 63.94 93 GLN A O 1
ATOM 751 N N . MET A 1 94 ? 20.584 -6.658 1.412 1.00 62.53 94 MET A N 1
ATOM 752 C CA . MET A 1 94 ? 22.021 -6.971 1.412 1.00 62.53 94 MET A CA 1
ATOM 753 C C . MET A 1 94 ? 22.669 -6.393 0.146 1.00 62.53 94 MET A C 1
ATOM 755 O O . MET A 1 94 ? 22.093 -6.494 -0.934 1.00 62.53 94 MET A O 1
ATOM 759 N N . HIS A 1 95 ? 23.832 -5.746 0.277 1.00 57.50 95 HIS A N 1
ATOM 760 C CA . HIS A 1 95 ? 24.405 -4.882 -0.766 1.00 57.50 95 HIS A CA 1
ATOM 761 C C . HIS A 1 95 ? 25.604 -5.517 -1.485 1.00 57.50 95 HIS A C 1
ATOM 763 O O . HIS A 1 95 ? 26.527 -5.982 -0.824 1.00 57.50 95 HIS A O 1
ATOM 769 N N . ASN A 1 96 ? 25.607 -5.439 -2.819 1.00 55.16 96 ASN A N 1
ATOM 770 C CA . ASN A 1 96 ? 26.747 -5.641 -3.728 1.00 55.16 96 ASN A CA 1
ATOM 771 C C . ASN A 1 96 ? 26.694 -4.538 -4.806 1.00 55.16 96 ASN A C 1
ATOM 773 O O . ASN A 1 96 ? 25.638 -3.963 -4.984 1.00 55.16 96 ASN A O 1
ATOM 777 N N . GLU A 1 97 ? 27.789 -4.185 -5.484 1.00 49.62 97 GLU A N 1
ATOM 778 C CA . GLU A 1 97 ? 27.834 -3.000 -6.371 1.00 49.62 97 GLU A CA 1
ATOM 779 C C . GLU A 1 97 ? 27.655 -3.340 -7.866 1.00 49.62 97 GLU A C 1
ATOM 781 O O . GLU A 1 97 ? 28.539 -3.960 -8.458 1.00 49.62 97 GLU A O 1
ATOM 786 N N . GLU A 1 98 ? 26.566 -2.894 -8.508 1.00 55.38 98 GLU A N 1
ATOM 787 C CA . GLU A 1 98 ? 26.348 -2.953 -9.963 1.00 55.38 98 GLU A CA 1
ATOM 788 C C . GLU A 1 98 ? 25.453 -1.786 -10.518 1.00 55.38 98 GLU A C 1
ATOM 790 O O . GLU A 1 98 ? 24.694 -1.148 -9.796 1.00 55.38 98 GLU A O 1
ATOM 795 N N . GLU A 1 99 ? 25.508 -1.477 -11.831 1.00 60.72 99 GLU A N 1
ATOM 796 C CA . GLU A 1 99 ? 24.792 -0.323 -12.452 1.00 60.72 99 GLU A CA 1
ATOM 797 C C . GLU A 1 99 ? 23.395 -0.643 -13.064 1.00 60.72 99 GLU A C 1
ATOM 799 O O . GLU A 1 99 ? 23.164 -1.753 -13.559 1.00 60.72 99 GLU A O 1
ATOM 804 N N . VAL A 1 100 ? 22.473 0.349 -13.075 1.00 68.38 100 VAL A N 1
ATOM 805 C CA . VAL A 1 100 ? 21.085 0.308 -13.625 1.00 68.38 100 VAL A CA 1
ATOM 806 C C . VAL A 1 100 ? 20.746 1.577 -14.422 1.00 68.38 100 VAL A C 1
ATOM 808 O O . VAL A 1 100 ? 21.246 2.651 -14.108 1.00 68.38 100 VAL A O 1
ATOM 811 N N . SER A 1 101 ? 19.870 1.466 -15.433 1.00 77.31 101 SER A N 1
ATOM 812 C CA . SER A 1 101 ? 19.426 2.598 -16.263 1.00 77.31 101 SER A CA 1
ATOM 813 C C . SER A 1 101 ? 18.436 3.545 -15.558 1.00 77.31 101 SER A C 1
ATOM 815 O O . SER A 1 101 ? 17.561 3.110 -14.807 1.00 77.31 101 SER A O 1
ATOM 817 N N . ASP A 1 102 ? 18.495 4.843 -15.878 1.00 76.38 102 ASP A N 1
ATOM 818 C CA . ASP A 1 102 ? 17.594 5.866 -15.314 1.00 76.38 102 ASP A CA 1
ATOM 819 C C . ASP A 1 102 ? 16.111 5.618 -15.629 1.00 76.38 102 ASP A C 1
ATOM 821 O O . ASP A 1 102 ? 15.231 5.908 -14.816 1.00 76.38 102 ASP A O 1
ATOM 825 N N . LYS A 1 103 ? 15.809 5.051 -16.803 1.00 77.75 103 LYS A N 1
ATOM 826 C CA . LYS A 1 103 ? 14.430 4.743 -17.208 1.00 77.75 103 LYS A CA 1
ATOM 827 C C . LYS A 1 103 ? 13.818 3.658 -16.320 1.00 77.75 103 LYS A C 1
ATOM 829 O O . LYS A 1 103 ? 12.676 3.807 -15.884 1.00 77.75 103 LYS A O 1
ATOM 834 N N . ASP A 1 104 ? 14.577 2.597 -16.046 1.00 75.19 104 ASP A N 1
ATOM 835 C CA . ASP A 1 104 ? 14.133 1.509 -15.171 1.00 75.19 104 ASP A CA 1
ATOM 836 C C . ASP A 1 104 ? 13.978 1.998 -13.725 1.00 75.19 104 ASP A C 1
ATOM 838 O O . ASP A 1 104 ? 13.021 1.628 -13.045 1.00 75.19 104 ASP A O 1
ATOM 842 N N . LEU A 1 105 ? 14.871 2.891 -13.280 1.00 78.19 105 LEU A N 1
ATOM 843 C CA . LEU A 1 105 ? 14.795 3.517 -11.960 1.00 78.19 105 LEU A CA 1
ATOM 844 C C . LEU A 1 105 ? 13.519 4.336 -11.774 1.00 78.19 105 LEU A C 1
ATOM 846 O O . LEU A 1 105 ? 12.854 4.212 -10.746 1.00 78.19 105 LEU A O 1
ATOM 850 N N . VAL A 1 106 ? 13.161 5.166 -12.758 1.00 83.69 106 VAL A N 1
ATOM 851 C CA . VAL A 1 106 ? 11.941 5.985 -12.698 1.00 83.69 106 VAL A CA 1
ATOM 852 C C . VAL A 1 106 ? 10.692 5.106 -12.700 1.00 83.69 106 VAL A C 1
ATOM 854 O O . VAL A 1 106 ? 9.800 5.336 -11.883 1.00 83.69 106 VAL A O 1
ATOM 857 N N . ALA A 1 107 ? 10.630 4.097 -13.574 1.00 82.38 107 ALA A N 1
ATOM 858 C CA . ALA A 1 107 ? 9.487 3.188 -13.644 1.00 82.38 107 ALA A CA 1
ATOM 859 C C . ALA A 1 107 ? 9.284 2.440 -12.316 1.00 82.38 107 ALA A C 1
ATOM 861 O O . ALA A 1 107 ? 8.202 2.518 -11.731 1.00 82.38 107 ALA A O 1
ATOM 862 N N . LEU A 1 108 ? 10.344 1.816 -11.785 1.00 82.94 108 LEU A N 1
ATOM 863 C CA . LEU A 1 108 ? 10.257 1.079 -10.525 1.00 82.94 108 LEU A CA 1
ATOM 864 C C . LEU A 1 108 ? 9.945 2.001 -9.343 1.00 82.94 108 LEU A C 1
ATOM 866 O O . LEU A 1 108 ? 9.177 1.624 -8.458 1.00 82.94 108 LEU A O 1
ATOM 870 N N . TYR A 1 109 ? 10.506 3.213 -9.315 1.00 85.25 109 TYR A N 1
ATOM 871 C CA . TYR A 1 109 ? 10.210 4.187 -8.267 1.00 85.25 109 TYR A CA 1
ATOM 872 C C . TYR A 1 109 ? 8.716 4.528 -8.231 1.00 85.25 109 TYR A C 1
ATOM 874 O O . TYR A 1 109 ? 8.115 4.510 -7.158 1.00 85.25 109 TYR A O 1
ATOM 882 N N . ILE A 1 110 ? 8.102 4.815 -9.381 1.00 87.50 110 ILE A N 1
ATOM 883 C CA . ILE A 1 110 ? 6.679 5.177 -9.449 1.00 87.50 110 ILE A CA 1
ATOM 884 C C . ILE A 1 110 ? 5.800 3.989 -9.066 1.00 87.50 110 ILE A C 1
ATOM 886 O O . ILE A 1 110 ? 4.899 4.138 -8.238 1.00 87.50 110 ILE A O 1
ATOM 890 N N . GLU A 1 111 ? 6.096 2.810 -9.609 1.00 87.06 111 GLU A N 1
ATOM 891 C CA . GLU A 1 111 ? 5.375 1.577 -9.299 1.00 87.06 111 GLU A CA 1
ATOM 892 C C . GLU A 1 111 ? 5.435 1.266 -7.797 1.00 87.06 111 GLU A C 1
ATOM 894 O O . GLU A 1 111 ? 4.402 1.159 -7.134 1.00 87.06 111 GLU A O 1
ATOM 899 N N . THR A 1 112 ? 6.641 1.234 -7.225 1.00 86.25 112 THR A N 1
ATOM 900 C CA . THR A 1 112 ? 6.857 0.889 -5.814 1.00 86.25 112 THR A CA 1
ATOM 901 C C . THR A 1 112 ? 6.192 1.893 -4.875 1.00 86.25 112 THR A C 1
ATOM 903 O O . THR A 1 112 ? 5.551 1.482 -3.912 1.00 86.25 112 THR A O 1
ATOM 906 N N . ASN A 1 113 ? 6.288 3.202 -5.143 1.00 87.94 113 ASN A N 1
ATOM 907 C CA . ASN A 1 113 ? 5.624 4.207 -4.299 1.00 87.94 113 ASN A CA 1
ATOM 908 C C . ASN A 1 113 ? 4.093 4.122 -4.404 1.00 87.94 113 ASN A C 1
ATOM 910 O O . ASN A 1 113 ? 3.402 4.355 -3.416 1.00 87.94 113 ASN A O 1
ATOM 914 N N . THR A 1 114 ? 3.554 3.739 -5.565 1.00 88.12 114 THR A N 1
ATOM 915 C CA . THR A 1 114 ? 2.103 3.561 -5.729 1.00 88.12 114 THR A CA 1
ATOM 916 C C . THR A 1 114 ? 1.614 2.322 -4.973 1.00 88.12 114 THR A C 1
ATOM 918 O O . THR A 1 114 ? 0.626 2.399 -4.247 1.00 88.12 114 THR A O 1
ATOM 921 N N . TYR A 1 115 ? 2.328 1.193 -5.051 1.00 89.00 115 TYR A N 1
ATOM 922 C CA . TYR A 1 115 ? 1.981 -0.017 -4.289 1.00 89.00 115 TYR A CA 1
ATOM 923 C C . TYR A 1 115 ? 2.282 0.090 -2.787 1.00 89.00 115 TYR A C 1
ATOM 925 O O . TYR A 1 115 ? 1.612 -0.550 -1.976 1.00 89.00 115 TYR A O 1
ATOM 933 N N . MET A 1 116 ? 3.229 0.934 -2.378 1.00 90.81 116 MET A N 1
ATOM 934 C CA . MET A 1 116 ? 3.465 1.250 -0.966 1.00 90.81 116 MET A CA 1
ATOM 935 C C . MET A 1 116 ? 2.209 1.835 -0.303 1.00 90.81 116 MET A C 1
ATOM 937 O O . MET A 1 116 ? 1.931 1.506 0.850 1.00 90.81 116 MET A O 1
ATOM 941 N N . LEU A 1 117 ? 1.404 2.629 -1.021 1.00 90.00 117 LEU A N 1
ATOM 942 C CA . LEU A 1 117 ? 0.123 3.120 -0.502 1.00 90.00 117 LEU A CA 1
ATOM 943 C C . LEU A 1 117 ? -0.820 1.973 -0.105 1.00 90.00 117 LEU A C 1
ATOM 945 O O . LEU A 1 117 ? -1.441 2.034 0.955 1.00 90.00 117 LEU A O 1
ATOM 949 N N . ALA A 1 118 ? -0.867 0.891 -0.893 1.00 86.25 118 ALA A N 1
ATOM 950 C CA . ALA A 1 118 ? -1.653 -0.293 -0.543 1.00 86.25 118 ALA A CA 1
ATOM 951 C C . ALA A 1 118 ? -1.137 -0.912 0.760 1.00 86.25 118 ALA A C 1
ATOM 953 O O . ALA A 1 118 ? -1.937 -1.255 1.629 1.00 86.25 118 ALA A O 1
ATOM 954 N N . SER A 1 119 ? 0.189 -0.997 0.926 1.00 85.62 119 SER A N 1
ATOM 955 C CA . SER A 1 119 ? 0.817 -1.472 2.167 1.00 85.62 119 SER A CA 1
ATOM 956 C C . SER A 1 119 ? 0.397 -0.650 3.387 1.00 85.62 119 SER A C 1
ATOM 958 O O . SER A 1 119 ? 0.060 -1.229 4.418 1.00 85.62 119 SER A O 1
ATOM 960 N N . HIS A 1 120 ? 0.341 0.681 3.281 1.00 85.81 120 HIS A N 1
ATOM 961 C CA . HIS A 1 120 ? -0.132 1.522 4.385 1.00 85.81 120 HIS A CA 1
ATOM 962 C C . HIS A 1 120 ? -1.576 1.214 4.798 1.00 85.81 120 HIS A C 1
ATOM 964 O O . HIS A 1 120 ? -1.846 1.148 5.995 1.00 85.81 120 HIS A O 1
ATOM 970 N N . LEU A 1 121 ? -2.472 0.979 3.835 1.00 78.50 121 LEU A N 1
ATOM 971 C CA . LEU A 1 121 ? -3.875 0.669 4.120 1.00 78.50 121 LEU A CA 1
ATOM 972 C C . LEU A 1 121 ? -4.057 -0.734 4.709 1.00 78.50 121 LEU A C 1
ATOM 974 O O . LEU A 1 121 ? -4.775 -0.907 5.691 1.00 78.50 121 LEU A O 1
ATOM 978 N N . TYR A 1 122 ? -3.417 -1.751 4.126 1.00 77.38 122 TYR A N 1
ATOM 979 C CA . TYR A 1 122 ? -3.716 -3.136 4.495 1.00 77.38 122 TYR A CA 1
ATOM 980 C C . TYR A 1 122 ? -2.921 -3.621 5.713 1.00 77.38 122 TYR A C 1
ATOM 982 O O . TYR A 1 122 ? -3.448 -4.384 6.522 1.00 77.38 122 TYR A O 1
ATOM 990 N N . TRP A 1 123 ? -1.648 -3.232 5.851 1.00 72.69 123 TRP A N 1
ATOM 991 C CA . TRP A 1 123 ? -0.725 -3.922 6.764 1.00 72.69 123 TRP A CA 1
ATOM 992 C C . TRP A 1 123 ? -1.137 -3.755 8.227 1.00 72.69 123 TRP A C 1
ATOM 994 O O . TRP A 1 123 ? -1.074 -4.698 9.014 1.00 72.69 123 TRP A O 1
ATOM 1004 N N . ALA A 1 124 ? -1.631 -2.572 8.585 1.00 67.38 124 ALA A N 1
ATOM 1005 C CA . ALA A 1 124 ? -2.093 -2.320 9.939 1.00 67.38 124 ALA A CA 1
ATOM 1006 C C . ALA A 1 124 ? -3.454 -2.978 10.248 1.00 67.38 124 ALA A C 1
ATOM 1008 O O . ALA A 1 124 ? -3.642 -3.460 11.364 1.00 67.38 124 ALA A O 1
ATOM 1009 N N . LEU A 1 125 ? -4.350 -3.111 9.258 1.00 67.06 125 LEU A N 1
ATOM 1010 C CA . LEU A 1 125 ? -5.605 -3.864 9.412 1.00 67.06 125 LEU A CA 1
ATOM 1011 C C . LEU A 1 125 ? -5.354 -5.352 9.699 1.00 67.06 125 LEU A C 1
ATOM 1013 O O . LEU A 1 125 ? -6.060 -5.949 10.510 1.00 67.06 125 LEU A O 1
ATOM 1017 N N . ILE A 1 126 ? -4.331 -5.953 9.079 1.00 69.56 126 ILE A N 1
ATOM 1018 C CA . ILE A 1 126 ? -3.947 -7.351 9.344 1.00 69.56 126 ILE A CA 1
ATOM 1019 C C . ILE A 1 126 ? -3.495 -7.532 10.788 1.00 69.56 126 ILE A C 1
ATOM 1021 O O . ILE A 1 126 ? -3.937 -8.454 11.479 1.00 69.56 126 ILE A O 1
ATOM 1025 N N . GLN A 1 127 ? -2.564 -6.687 11.228 1.00 67.12 127 GLN A N 1
ATOM 1026 C CA . GLN A 1 127 ? -1.898 -6.876 12.512 1.00 67.12 127 GLN A CA 1
ATOM 1027 C C . GLN A 1 127 ? -2.838 -6.656 13.693 1.00 67.12 127 GLN A C 1
ATOM 1029 O O . GLN A 1 127 ? -2.720 -7.374 14.681 1.00 67.12 127 GLN A O 1
ATOM 1034 N N . ALA A 1 128 ? -3.816 -5.753 13.554 1.00 63.72 128 ALA A N 1
ATOM 1035 C CA . ALA A 1 128 ? -4.849 -5.528 14.563 1.00 63.72 128 ALA A CA 1
ATOM 1036 C C . ALA A 1 128 ? -5.634 -6.803 14.933 1.00 63.72 128 ALA A C 1
ATOM 1038 O O . ALA A 1 128 ? -6.169 -6.877 16.035 1.00 63.72 128 ALA A O 1
ATOM 1039 N N . LYS A 1 129 ? -5.684 -7.810 14.046 1.00 61.47 129 LYS A N 1
ATOM 1040 C CA . LYS A 1 129 ? -6.351 -9.094 14.314 1.00 61.47 129 LYS A CA 1
ATOM 1041 C C . LYS A 1 129 ? -5.403 -10.264 14.559 1.00 61.47 129 LYS A C 1
ATOM 1043 O O . LYS A 1 129 ? -5.721 -11.151 15.343 1.00 61.47 129 LYS A O 1
ATOM 1048 N N . MET A 1 130 ? -4.301 -10.336 13.817 1.00 65.00 130 MET A N 1
ATOM 1049 C CA . MET A 1 130 ? -3.492 -11.560 13.739 1.00 65.00 130 MET A CA 1
ATOM 1050 C C . MET A 1 130 ? -2.310 -11.578 14.703 1.00 65.00 130 MET A C 1
ATOM 1052 O O . MET A 1 130 ? -1.734 -12.644 14.927 1.00 65.00 130 MET A O 1
ATOM 1056 N N . SER A 1 131 ? -1.895 -10.421 15.220 1.00 64.88 131 SER A N 1
ATOM 1057 C CA . SER A 1 131 ? -0.666 -10.368 15.995 1.00 64.88 131 SER A CA 1
ATOM 1058 C C . SER A 1 131 ? -0.877 -10.848 17.424 1.00 64.88 131 SER A C 1
ATOM 1060 O O . SER A 1 131 ? -1.754 -10.371 18.136 1.00 64.88 131 SER A O 1
ATOM 1062 N N . LEU A 1 132 ? -0.023 -11.778 17.847 1.00 54.41 132 LEU A N 1
ATOM 1063 C CA . LEU A 1 132 ? 0.066 -12.265 19.227 1.00 54.41 132 LEU A CA 1
ATOM 1064 C C . LEU A 1 132 ? 0.957 -11.369 20.103 1.00 54.41 132 LEU A C 1
ATOM 1066 O O . LEU A 1 132 ? 1.157 -11.654 21.281 1.00 54.41 132 LEU A O 1
ATOM 1070 N N . ILE A 1 133 ? 1.550 -10.332 19.510 1.00 68.75 133 ILE A N 1
ATOM 1071 C CA . ILE A 1 133 ? 2.452 -9.406 20.188 1.00 68.75 133 ILE A CA 1
ATOM 1072 C C . ILE A 1 133 ? 1.605 -8.350 20.903 1.00 68.75 133 ILE A C 1
ATOM 1074 O O . ILE A 1 133 ? 0.716 -7.755 20.298 1.00 68.75 133 ILE A O 1
ATOM 1078 N N . ASP A 1 134 ? 1.908 -8.087 22.174 1.00 65.69 134 ASP A N 1
ATOM 1079 C CA . ASP A 1 134 ? 1.297 -6.991 22.929 1.00 65.69 134 ASP A CA 1
ATOM 1080 C C . ASP A 1 134 ? 1.876 -5.646 22.461 1.00 65.69 134 ASP A C 1
ATOM 1082 O O . ASP A 1 134 ? 2.891 -5.154 22.956 1.00 65.69 134 ASP A O 1
ATOM 1086 N N . TYR A 1 135 ? 1.279 -5.107 21.402 1.00 72.19 135 TYR A N 1
ATOM 1087 C CA . TYR A 1 135 ? 1.654 -3.845 20.777 1.00 72.19 135 TYR A CA 1
ATOM 1088 C C . TYR A 1 135 ? 0.394 -3.068 20.385 1.00 72.19 135 TYR A C 1
ATOM 1090 O O . TYR A 1 135 ? -0.643 -3.650 20.059 1.00 72.19 135 TYR A O 1
ATOM 1098 N N . GLU A 1 136 ? 0.465 -1.734 20.398 1.00 75.12 136 GLU A N 1
ATOM 1099 C CA . GLU A 1 136 ? -0.687 -0.872 20.117 1.00 75.12 136 GLU A CA 1
ATOM 1100 C C . GLU A 1 136 ? -0.962 -0.751 18.604 1.00 75.12 136 GLU A C 1
ATOM 1102 O O . GLU A 1 136 ? -0.776 0.289 17.971 1.00 75.12 136 GLU A O 1
ATOM 1107 N N . TYR A 1 137 ? -1.409 -1.850 17.992 1.00 75.31 137 TYR A N 1
ATOM 1108 C CA . TYR A 1 137 ? -1.649 -1.932 16.548 1.00 75.31 137 TYR A CA 1
ATOM 1109 C C . TYR A 1 137 ? -2.716 -0.967 16.033 1.00 75.31 137 TYR A C 1
ATOM 1111 O O . TYR A 1 137 ? -2.674 -0.588 14.864 1.00 75.31 137 TYR A O 1
ATOM 1119 N N . LEU A 1 138 ? -3.641 -0.543 16.895 1.00 75.00 138 LEU A N 1
ATOM 1120 C CA . LEU A 1 138 ? -4.662 0.437 16.544 1.00 75.00 138 LEU A CA 1
ATOM 1121 C C . LEU A 1 138 ? -4.066 1.844 16.389 1.00 75.00 138 LEU A C 1
ATOM 1123 O O . LEU A 1 138 ? -4.264 2.477 15.354 1.00 75.00 138 LEU A O 1
ATOM 1127 N N . GLY A 1 139 ? -3.249 2.301 17.342 1.00 79.62 139 GLY A N 1
ATOM 1128 C CA . GLY A 1 139 ? -2.451 3.519 17.180 1.00 79.62 139 GLY A CA 1
ATOM 1129 C C . GLY A 1 139 ? -1.530 3.443 15.960 1.00 79.62 139 GLY A C 1
ATOM 1130 O O . GLY A 1 139 ? -1.449 4.385 15.170 1.00 79.62 139 GLY A O 1
ATOM 1131 N N . TYR A 1 140 ? -0.909 2.285 15.723 1.00 81.06 140 TYR A N 1
ATOM 1132 C CA . TYR A 1 140 ? -0.093 2.062 14.527 1.00 81.06 140 TYR A CA 1
ATOM 1133 C C . TYR A 1 140 ? -0.897 2.124 13.217 1.00 81.06 140 TYR A C 1
ATOM 1135 O O . TYR A 1 140 ? -0.393 2.639 12.216 1.00 81.06 140 TYR A O 1
ATOM 1143 N N . PHE A 1 141 ? -2.152 1.662 13.211 1.00 83.50 141 PHE A N 1
ATOM 1144 C CA . PHE A 1 141 ? -3.071 1.827 12.082 1.00 83.50 141 PHE A CA 1
ATOM 1145 C C . PHE A 1 141 ? -3.342 3.295 11.777 1.00 83.50 141 PHE A C 1
ATOM 1147 O O . PHE A 1 141 ? -3.248 3.689 10.612 1.00 83.50 141 PHE A O 1
ATOM 1154 N N . PHE A 1 142 ? -3.610 4.118 12.791 1.00 83.81 142 PHE A N 1
ATOM 1155 C CA . PHE A 1 142 ? -3.804 5.552 12.579 1.00 83.81 142 PHE A CA 1
ATOM 1156 C C . PHE A 1 142 ? -2.536 6.219 12.041 1.00 83.81 142 PHE A C 1
ATOM 1158 O O . PHE A 1 142 ? -2.609 6.934 11.047 1.00 83.81 142 PHE A O 1
ATOM 1165 N N . LEU A 1 143 ? -1.357 5.888 12.583 1.00 86.50 143 LEU A N 1
ATOM 1166 C CA . LEU A 1 143 ? -0.078 6.386 12.057 1.00 86.50 143 LEU A CA 1
ATOM 1167 C C . LEU A 1 143 ? 0.131 6.018 10.580 1.00 86.50 143 LEU A C 1
ATOM 1169 O O . LEU 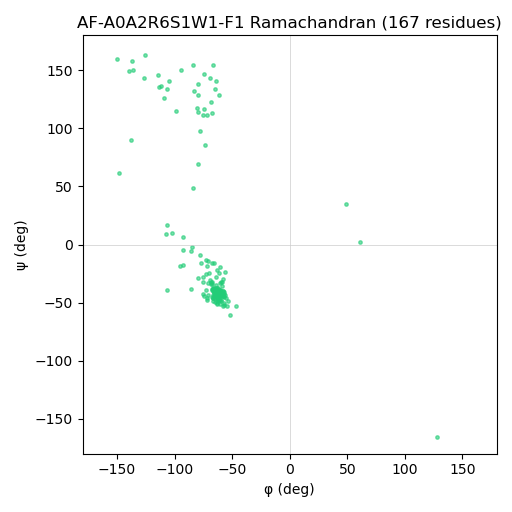A 1 143 ? 0.551 6.851 9.775 1.00 86.50 143 LEU A O 1
ATOM 1173 N N . ARG A 1 144 ? -0.172 4.771 10.204 1.00 87.25 144 ARG A N 1
ATOM 1174 C CA . ARG A 1 144 ? -0.076 4.299 8.814 1.00 87.25 144 ARG A CA 1
ATOM 1175 C C . ARG A 1 144 ? -1.107 4.969 7.906 1.00 87.25 144 ARG A C 1
ATOM 1177 O O . ARG A 1 144 ? -0.761 5.300 6.774 1.00 87.25 144 ARG A O 1
ATOM 1184 N N . SER A 1 145 ? -2.320 5.189 8.402 1.00 84.12 145 SER A N 1
ATOM 1185 C CA . SER A 1 145 ? -3.405 5.868 7.685 1.00 84.12 145 SER A CA 1
ATOM 1186 C C . SER A 1 145 ? -3.097 7.346 7.455 1.00 84.12 145 SER A C 1
ATOM 1188 O O . SER A 1 145 ? -3.345 7.872 6.372 1.00 84.12 145 SER A O 1
ATOM 1190 N N . ASP A 1 146 ? -2.498 8.018 8.433 1.00 88.75 146 ASP A N 1
ATOM 1191 C CA . ASP A 1 146 ? -2.055 9.402 8.287 1.00 88.75 146 ASP A CA 1
ATOM 1192 C C . ASP A 1 146 ? -0.909 9.515 7.283 1.00 88.75 146 ASP A C 1
ATOM 1194 O O . ASP A 1 146 ? -0.889 10.432 6.462 1.00 88.75 146 ASP A O 1
ATOM 1198 N N . GLU A 1 147 ? 0.030 8.566 7.298 1.00 90.25 147 GLU A N 1
ATOM 1199 C CA . GLU A 1 147 ? 1.103 8.526 6.306 1.00 90.25 147 GLU A CA 1
ATOM 1200 C C . GLU A 1 147 ? 0.567 8.251 4.895 1.00 90.25 147 GLU A C 1
ATOM 1202 O O . GLU A 1 147 ? 0.978 8.917 3.945 1.00 90.25 147 GLU A O 1
ATOM 1207 N N . TYR A 1 148 ? -0.418 7.354 4.758 1.00 91.00 148 TYR A N 1
ATOM 1208 C CA . TYR A 1 148 ? -1.149 7.163 3.504 1.00 91.00 148 TYR A CA 1
ATOM 1209 C C . TYR A 1 148 ? -1.734 8.487 3.000 1.00 91.00 148 TYR A C 1
ATOM 1211 O O . TYR A 1 148 ? -1.446 8.890 1.873 1.00 91.00 148 TYR A O 1
ATOM 1219 N N . LYS A 1 149 ? -2.488 9.204 3.846 1.00 90.62 149 LYS A N 1
ATOM 1220 C CA . LYS A 1 149 ? -3.120 10.486 3.485 1.00 90.62 149 LYS A CA 1
ATOM 1221 C C . LYS A 1 149 ? -2.090 11.523 3.034 1.00 90.62 149 LYS A C 1
ATOM 1223 O O . LYS A 1 149 ? -2.286 12.167 2.008 1.00 90.62 149 LYS A O 1
ATOM 1228 N N . LYS A 1 150 ? -0.965 11.644 3.748 1.00 92.88 150 LYS A N 1
ATOM 1229 C CA . LYS A 1 150 ? 0.129 12.569 3.393 1.00 92.88 150 LYS A CA 1
ATOM 1230 C C . LYS A 1 150 ? 0.765 12.247 2.044 1.00 92.88 150 LYS A C 1
ATOM 1232 O O . LYS A 1 150 ? 1.172 13.156 1.323 1.00 92.88 150 LYS A O 1
ATOM 1237 N N . GLN A 1 151 ? 0.903 10.963 1.715 1.00 92.00 151 GLN A N 1
ATOM 1238 C CA . GLN A 1 151 ? 1.606 10.532 0.508 1.00 92.00 151 GLN A CA 1
ATOM 1239 C C . GLN A 1 151 ? 0.695 10.339 -0.710 1.00 92.00 151 GLN A C 1
ATOM 1241 O O . GLN A 1 151 ? 1.207 10.341 -1.837 1.00 92.00 151 GLN A O 1
ATOM 1246 N N . LYS A 1 152 ? -0.626 10.212 -0.508 1.00 92.56 152 LYS A N 1
ATOM 1247 C CA . LYS A 1 152 ? -1.618 9.905 -1.552 1.00 92.56 152 LYS A CA 1
ATOM 1248 C C . LYS A 1 152 ? -1.500 10.842 -2.750 1.00 92.56 152 LYS A C 1
ATOM 1250 O O . LYS A 1 152 ? -1.193 10.377 -3.846 1.00 92.56 152 LYS A O 1
ATOM 1255 N N . GLU A 1 153 ? -1.671 12.149 -2.546 1.00 93.25 153 GLU A N 1
ATOM 1256 C CA . GLU A 1 153 ? -1.713 13.130 -3.644 1.00 93.25 153 GLU A CA 1
ATOM 1257 C C . GLU A 1 153 ? -0.446 13.099 -4.503 1.00 93.25 153 GLU A C 1
ATOM 1259 O O . GLU A 1 153 ? -0.507 13.059 -5.734 1.00 93.25 153 GLU A O 1
ATOM 1264 N N . LYS A 1 154 ? 0.720 13.054 -3.852 1.00 93.00 154 LYS A N 1
ATOM 1265 C CA . LYS A 1 154 ? 2.013 13.002 -4.536 1.00 93.00 154 LYS A CA 1
ATOM 1266 C C . LYS A 1 154 ? 2.158 11.730 -5.369 1.00 93.00 154 LYS A C 1
ATOM 1268 O O . LYS A 1 154 ? 2.572 11.812 -6.525 1.00 93.00 154 LYS A O 1
ATOM 1273 N N . CYS A 1 155 ? 1.853 10.565 -4.799 1.00 91.50 155 CYS A N 1
ATOM 1274 C CA . CYS A 1 155 ? 1.974 9.292 -5.510 1.00 91.50 155 CYS A CA 1
ATOM 1275 C C . CYS A 1 155 ? 0.985 9.212 -6.680 1.00 91.50 155 CYS A C 1
ATOM 1277 O O . CYS A 1 155 ? 1.377 8.821 -7.778 1.00 91.50 155 CYS A O 1
ATOM 1279 N N . PHE A 1 156 ? -0.257 9.662 -6.479 1.00 92.12 156 PHE A N 1
ATOM 1280 C CA . PHE A 1 156 ? -1.281 9.715 -7.524 1.00 92.12 156 PHE A CA 1
ATOM 1281 C C . PHE A 1 156 ? -0.864 10.636 -8.672 1.00 92.12 156 PHE A C 1
ATOM 1283 O O . PHE A 1 156 ? -0.910 10.232 -9.833 1.00 92.12 156 PHE A O 1
ATOM 1290 N N . SER A 1 157 ? -0.392 11.845 -8.359 1.00 92.69 157 SER A N 1
ATOM 1291 C CA . SER A 1 157 ? 0.088 12.808 -9.355 1.00 92.69 157 SER A CA 1
ATOM 1292 C C . SER A 1 157 ? 1.270 12.259 -10.165 1.00 92.69 157 SER A C 1
ATOM 1294 O O . SER A 1 157 ? 1.280 12.339 -11.397 1.00 92.69 157 SER A O 1
ATOM 1296 N N . LEU A 1 158 ? 2.239 11.621 -9.496 1.00 92.06 158 LEU A N 1
ATOM 1297 C CA . LEU A 1 158 ? 3.378 10.977 -10.159 1.00 92.06 158 LEU A CA 1
ATOM 1298 C C . LEU A 1 158 ? 2.936 9.843 -11.093 1.00 92.06 158 LEU A C 1
ATOM 1300 O O . LEU A 1 158 ? 3.378 9.802 -12.243 1.00 92.06 158 LEU A O 1
ATOM 1304 N N . ALA A 1 159 ? 2.049 8.959 -10.628 1.00 90.69 159 ALA A N 1
ATOM 1305 C CA . ALA A 1 159 ? 1.525 7.854 -11.425 1.00 90.69 159 ALA A CA 1
ATOM 1306 C C . ALA A 1 159 ? 0.750 8.359 -12.653 1.00 90.69 159 ALA A C 1
ATOM 1308 O O . ALA A 1 159 ? 0.999 7.912 -13.771 1.00 90.69 159 ALA A O 1
ATOM 1309 N N . GLN A 1 160 ? -0.135 9.343 -12.480 1.00 91.50 160 GLN A N 1
ATOM 1310 C CA . GLN A 1 160 ? -0.914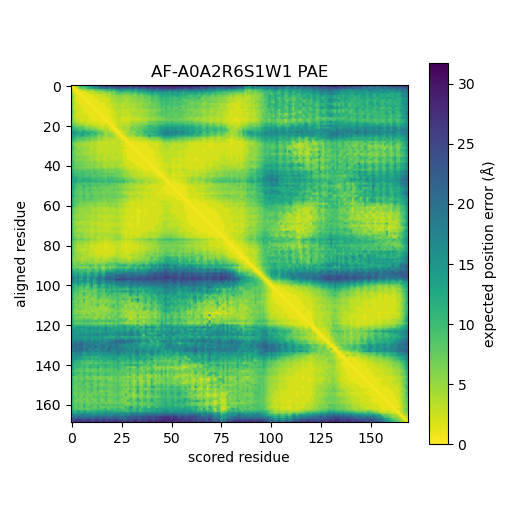 9.926 -13.577 1.00 91.50 160 GLN A CA 1
ATOM 1311 C C . GLN A 1 160 ? -0.033 10.639 -14.613 1.00 91.50 160 GLN A C 1
ATOM 1313 O O . GLN A 1 160 ? -0.244 10.475 -15.813 1.00 91.50 160 GLN A O 1
ATOM 1318 N N . SER A 1 161 ? 0.976 11.392 -14.165 1.00 91.19 161 SER A N 1
ATOM 1319 C CA . SER A 1 161 ? 1.945 12.066 -15.042 1.00 91.19 161 SER A CA 1
ATOM 1320 C C . SER A 1 161 ? 2.794 11.074 -15.841 1.00 91.19 161 SER A C 1
ATOM 1322 O O . SER A 1 161 ? 3.100 11.296 -17.011 1.00 91.19 161 SER A O 1
ATOM 1324 N N . TYR A 1 162 ? 3.160 9.945 -15.234 1.00 89.12 162 TYR A N 1
ATOM 1325 C CA . TYR A 1 162 ? 3.864 8.875 -15.936 1.00 89.12 162 TYR A CA 1
ATOM 1326 C C . TYR A 1 162 ? 2.980 8.194 -16.982 1.00 89.12 162 TYR A C 1
ATOM 1328 O O . TYR A 1 162 ? 3.405 8.011 -18.122 1.00 89.12 162 TYR A O 1
ATOM 1336 N N . LEU A 1 163 ? 1.734 7.887 -16.614 1.00 87.69 163 LEU A N 1
ATOM 1337 C CA . LEU A 1 163 ? 0.749 7.282 -17.508 1.00 87.69 163 LEU A CA 1
ATOM 1338 C C . LEU A 1 163 ? 0.421 8.166 -18.713 1.00 87.69 163 LEU A C 1
ATOM 1340 O O . LEU A 1 163 ? 0.274 7.655 -19.818 1.00 87.69 163 LEU A O 1
ATOM 1344 N N . SER A 1 164 ? 0.327 9.484 -18.543 1.00 86.88 164 SER A N 1
ATOM 1345 C CA . SER A 1 164 ? 0.045 10.384 -19.668 1.00 86.88 164 SER A CA 1
ATOM 1346 C C . SER A 1 164 ? 1.205 10.464 -20.664 1.00 86.88 164 SER A C 1
ATOM 1348 O O . SER A 1 164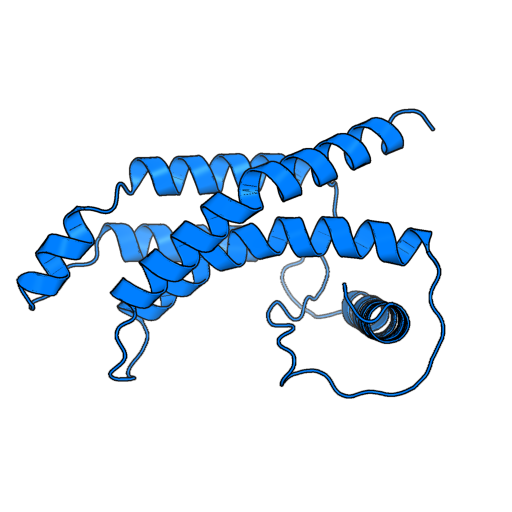 ? 0.972 10.549 -21.866 1.00 86.88 164 SER A O 1
ATOM 1350 N N . ARG A 1 165 ? 2.452 10.369 -20.185 1.00 82.00 165 ARG A N 1
ATOM 1351 C CA . ARG A 1 165 ? 3.664 10.391 -21.023 1.00 82.00 165 ARG A CA 1
ATOM 1352 C C . ARG A 1 165 ? 3.904 9.089 -21.783 1.00 82.00 165 ARG A C 1
ATOM 1354 O O . ARG A 1 165 ? 4.530 9.118 -22.839 1.00 82.00 165 ARG A O 1
ATOM 1361 N N . SER A 1 166 ? 3.437 7.956 -21.260 1.00 63.81 166 SER A N 1
ATOM 1362 C CA . SER A 1 166 ? 3.582 6.653 -21.922 1.00 63.81 166 SER A CA 1
ATOM 1363 C C . SER A 1 166 ? 2.595 6.434 -23.074 1.00 63.81 166 SER A C 1
ATOM 1365 O O . SER A 1 166 ? 2.827 5.548 -23.885 1.00 63.81 166 SER A O 1
ATOM 1367 N N . HIS A 1 167 ? 1.531 7.243 -23.175 1.00 56.25 167 HIS A N 1
ATOM 1368 C CA . HIS A 1 167 ? 0.520 7.164 -24.243 1.00 56.25 167 HIS A CA 1
ATOM 1369 C C . HIS A 1 167 ? 0.817 8.081 -25.446 1.00 56.25 167 HIS A C 1
ATOM 1371 O O . HIS A 1 167 ? 0.089 8.055 -26.434 1.00 56.25 167 HIS A O 1
ATOM 1377 N N . THR A 1 168 ? 1.867 8.905 -25.371 1.00 51.03 168 THR A N 1
ATOM 1378 C CA . THR A 1 168 ? 2.269 9.863 -26.419 1.00 51.03 168 THR A CA 1
ATOM 1379 C C . THR A 1 168 ? 3.521 9.436 -27.198 1.00 51.03 168 THR A C 1
ATOM 1381 O O . THR A 1 168 ? 4.153 10.282 -27.828 1.00 51.03 168 THR A O 1
ATOM 1384 N N . GLY A 1 169 ? 3.915 8.160 -27.130 1.00 38.69 169 GLY A N 1
ATOM 1385 C CA . GLY A 1 169 ? 5.121 7.616 -27.768 1.00 38.69 169 GLY A CA 1
ATOM 1386 C C . GLY A 1 169 ? 4.847 6.376 -28.597 1.00 38.69 169 GLY A C 1
ATOM 1387 O O . GLY A 1 169 ? 3.943 5.607 -28.205 1.00 38.69 169 GLY A O 1
#

InterPro domains:
  IPR011009 Protein kinase-like domain superfamily [SSF56112] (2-154)

Radius of gyration: 17.87 Å; Cα contacts (8 Å, |Δi|>4): 103; chains: 1; bounding box: 45×36×53 Å